Protein AF-A0A9E0J9D6-F1 (afdb_monomer_lite)

pLDDT: mean 93.15, std 12.76, range [36.22, 98.69]

Radius of gyration: 14.54 Å; chains: 1; bounding box: 39×29×34 Å

Sequence (112 aa):
RTDPALGPIFNRIIGEEWDAHLAKLCDFWSSVMLMTGRFRGSPMVAHTKIPEIQATHFARWLHLFRQSAERMCPPEAAALFVAKSEMIAQSLQYGIAATRGELPPHTERAVS

Foldseek 3Di:
DPPPLCCVQCCVVCPPVVVVVVVLVVQVVCCVPVVPPSHDDDPLVVLLVRPSDDLVNLVVVLVVLLVVLVVPHDPVRSVVSSVSSVVVSQVSQCSSCVSVVHDRDDDPPPDD

Structure (mmCIF, N/CA/C/O backbone):
data_AF-A0A9E0J9D6-F1
#
_entry.id   AF-A0A9E0J9D6-F1
#
loop_
_atom_site.group_PDB
_atom_site.id
_atom_site.type_symbol
_atom_site.label_atom_id
_atom_site.label_alt_id
_atom_site.label_comp_id
_atom_site.label_asym_id
_atom_site.label_entity_id
_atom_site.label_seq_id
_atom_site.pdbx_PDB_ins_code
_atom_site.Cartn_x
_atom_site.Cartn_y
_atom_site.Cartn_z
_atom_site.occupancy
_atom_site.B_iso_or_equiv
_atom_site.auth_seq_id
_atom_site.auth_comp_id
_atom_site.auth_asym_id
_atom_site.auth_atom_id
_atom_site.pdbx_PDB_model_num
ATOM 1 N N . ARG A 1 1 ? -2.582 -13.080 0.876 1.00 91.69 1 ARG A N 1
ATOM 2 C CA . ARG A 1 1 ? -3.810 -13.785 1.320 1.00 91.69 1 ARG A CA 1
ATOM 3 C C . ARG A 1 1 ? -3.549 -14.662 2.543 1.00 91.69 1 ARG A C 1
ATOM 5 O O . ARG A 1 1 ? -4.317 -14.596 3.487 1.00 91.69 1 ARG A O 1
ATOM 12 N N . THR A 1 2 ? -2.474 -15.454 2.537 1.00 95.88 2 THR A N 1
ATOM 13 C CA . THR A 1 2 ? -2.167 -16.450 3.582 1.00 95.88 2 THR A CA 1
ATOM 14 C C . THR A 1 2 ? -1.136 -16.001 4.619 1.00 95.88 2 THR A C 1
ATOM 16 O O . THR A 1 2 ? -0.881 -16.735 5.566 1.00 95.88 2 THR A O 1
ATOM 19 N N . ASP A 1 3 ? -0.526 -14.824 4.450 1.00 97.88 3 ASP A N 1
ATOM 20 C CA . ASP A 1 3 ? 0.420 -14.297 5.436 1.00 97.88 3 ASP A CA 1
ATOM 21 C C . ASP A 1 3 ? -0.270 -14.131 6.803 1.00 97.88 3 ASP A C 1
ATOM 23 O O . ASP A 1 3 ? -1.362 -13.565 6.841 1.00 97.88 3 ASP A O 1
ATOM 27 N N . PRO A 1 4 ? 0.320 -14.596 7.915 1.00 97.31 4 PRO A N 1
ATOM 28 C CA . PRO A 1 4 ? -0.362 -14.610 9.208 1.00 97.31 4 PRO A CA 1
ATOM 29 C C . PRO A 1 4 ? -0.632 -13.210 9.775 1.00 97.31 4 PRO A C 1
ATOM 31 O O . PRO A 1 4 ? -1.604 -13.041 10.505 1.00 97.31 4 PRO A O 1
ATOM 34 N N . ALA A 1 5 ? 0.183 -12.206 9.431 1.00 96.31 5 ALA A N 1
ATOM 35 C CA . ALA A 1 5 ? -0.004 -10.837 9.909 1.00 96.31 5 ALA A CA 1
ATOM 36 C C . ALA A 1 5 ? -0.949 -10.037 8.999 1.00 96.31 5 ALA A C 1
ATOM 38 O O . ALA A 1 5 ? -1.793 -9.285 9.475 1.00 96.31 5 ALA A O 1
ATOM 39 N N . LEU A 1 6 ? -0.827 -10.192 7.677 1.00 97.94 6 LEU A N 1
ATOM 40 C CA . LEU A 1 6 ? -1.609 -9.405 6.714 1.00 97.94 6 LEU A CA 1
ATOM 41 C C . LEU A 1 6 ? -2.912 -10.085 6.291 1.00 97.94 6 LEU A C 1
ATOM 43 O O . LEU A 1 6 ? -3.909 -9.417 6.028 1.00 97.94 6 LEU A O 1
ATOM 47 N N . GLY A 1 7 ? -2.905 -11.412 6.193 1.00 97.19 7 GLY A N 1
ATOM 48 C CA . GLY A 1 7 ? -4.019 -12.227 5.718 1.00 97.19 7 GLY A CA 1
ATOM 49 C C . GLY A 1 7 ? -5.337 -11.905 6.416 1.00 97.19 7 GLY A C 1
ATOM 50 O O . GLY A 1 7 ? -6.289 -11.581 5.709 1.00 97.19 7 GLY A O 1
ATOM 51 N N . PRO A 1 8 ? -5.406 -11.907 7.761 1.00 97.31 8 PRO A N 1
ATOM 52 C CA . PRO A 1 8 ? -6.636 -11.586 8.484 1.00 97.31 8 PRO A CA 1
ATOM 53 C C . PRO A 1 8 ? -7.226 -10.215 8.118 1.00 97.31 8 PRO A C 1
ATOM 55 O O . PRO A 1 8 ? -8.425 -10.119 7.864 1.00 97.31 8 PRO A O 1
ATOM 58 N N . ILE A 1 9 ? -6.389 -9.177 8.001 1.00 97.31 9 ILE A N 1
ATOM 59 C CA . ILE A 1 9 ? -6.825 -7.815 7.649 1.00 97.31 9 ILE A CA 1
ATOM 60 C C . ILE A 1 9 ? -7.386 -7.789 6.225 1.00 97.31 9 ILE A C 1
ATOM 62 O O . ILE A 1 9 ? -8.508 -7.338 5.997 1.00 97.31 9 ILE A O 1
ATOM 66 N N . PHE A 1 10 ? -6.618 -8.293 5.257 1.00 96.75 10 PHE A N 1
ATOM 67 C CA . PHE A 1 10 ? -7.033 -8.287 3.856 1.00 96.75 10 PHE A CA 1
ATOM 68 C C . PHE A 1 10 ? -8.287 -9.139 3.635 1.00 96.75 10 PHE A C 1
ATOM 70 O O . PHE A 1 10 ? -9.221 -8.676 2.991 1.00 96.75 10 PHE A O 1
ATOM 77 N N . ASN A 1 11 ? -8.342 -10.351 4.194 1.00 96.81 11 ASN A N 1
ATO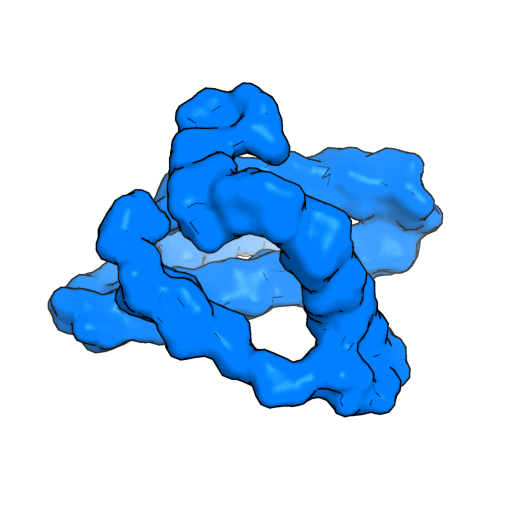M 78 C CA . ASN A 1 11 ? -9.479 -11.257 4.024 1.00 96.81 11 ASN A CA 1
ATOM 79 C C . ASN A 1 11 ? -10.759 -10.680 4.645 1.00 96.81 11 ASN A C 1
ATOM 81 O O . ASN A 1 11 ? -11.825 -10.829 4.061 1.00 96.81 11 ASN A O 1
ATOM 85 N N . ARG A 1 12 ? -10.664 -9.972 5.778 1.00 95.94 12 ARG A N 1
ATOM 86 C CA . ARG A 1 12 ? -11.816 -9.300 6.395 1.00 95.94 12 ARG A CA 1
ATOM 87 C C . ARG A 1 12 ? -12.322 -8.114 5.570 1.00 95.94 12 ARG A C 1
ATOM 89 O O . ARG A 1 12 ? -13.526 -7.911 5.488 1.00 95.94 12 ARG A O 1
ATOM 96 N N . ILE A 1 13 ? -11.419 -7.314 4.997 1.00 95.94 13 ILE A N 1
ATOM 97 C CA . ILE A 1 13 ? -11.783 -6.095 4.253 1.00 95.94 13 ILE A CA 1
ATOM 98 C C . ILE A 1 13 ? -12.229 -6.398 2.817 1.00 95.94 13 ILE A C 1
ATOM 100 O O . ILE A 1 13 ? -13.119 -5.725 2.304 1.00 95.94 13 ILE A O 1
ATOM 104 N N . ILE A 1 14 ? -11.602 -7.376 2.160 1.00 95.75 14 ILE A N 1
ATOM 105 C CA . ILE A 1 14 ? -11.870 -7.728 0.758 1.00 95.75 14 ILE A CA 1
ATOM 106 C C . ILE A 1 14 ? -12.938 -8.818 0.651 1.00 95.75 14 ILE A C 1
ATOM 108 O O . ILE A 1 14 ? -13.735 -8.793 -0.282 1.00 95.75 14 ILE A O 1
ATOM 112 N N . GLY A 1 15 ? -12.969 -9.771 1.587 1.00 95.19 15 GLY A N 1
ATOM 113 C CA . GLY A 1 15 ? -13.872 -10.916 1.513 1.00 95.19 15 GLY A CA 1
ATOM 114 C C . GLY A 1 15 ? -13.642 -11.735 0.242 1.00 95.19 15 GLY A C 1
ATOM 115 O O . GLY A 1 15 ? -12.515 -12.138 -0.053 1.00 95.19 15 GLY A O 1
ATOM 116 N N . GLU A 1 16 ? -14.717 -11.964 -0.508 1.00 95.06 16 GLU A N 1
ATOM 117 C CA . GLU A 1 16 ? -14.717 -12.736 -1.758 1.00 95.06 16 GLU A CA 1
ATOM 118 C C . GLU A 1 16 ? -14.257 -11.910 -2.977 1.00 95.06 16 GLU A C 1
ATOM 120 O O . GLU A 1 16 ? -13.852 -12.476 -3.990 1.00 95.06 16 GLU A O 1
ATOM 125 N N . GLU A 1 17 ? -14.194 -10.579 -2.863 1.00 96.56 17 GLU A N 1
ATOM 126 C CA . GLU A 1 17 ? -13.939 -9.632 -3.965 1.00 96.56 17 GLU A CA 1
ATOM 127 C C . GLU A 1 17 ? -12.450 -9.487 -4.331 1.00 96.56 17 GLU A C 1
ATOM 129 O O . GLU A 1 17 ? -11.942 -8.411 -4.672 1.00 9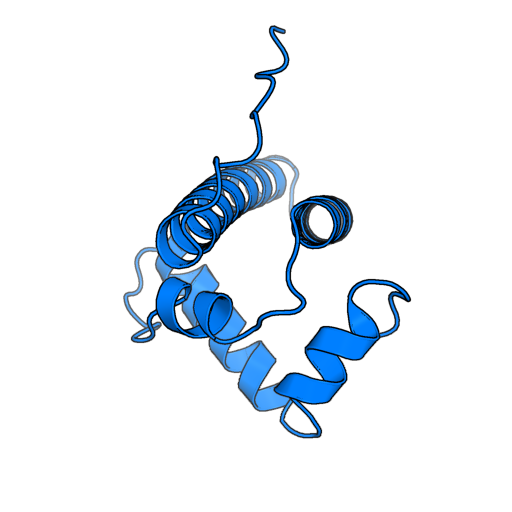6.56 17 GLU A O 1
ATOM 134 N N . TRP A 1 18 ? -11.701 -10.582 -4.238 1.00 95.88 18 TRP A N 1
ATOM 135 C CA . TRP A 1 18 ? -10.259 -10.584 -4.458 1.00 95.88 18 TRP A CA 1
ATOM 136 C C . TRP A 1 18 ? -9.866 -10.213 -5.884 1.00 95.88 18 TRP A C 1
ATOM 138 O O . TRP A 1 18 ? -8.875 -9.503 -6.070 1.00 95.88 18 TRP A O 1
ATOM 148 N N . ASP A 1 19 ? -10.625 -10.662 -6.877 1.00 97.06 19 ASP A N 1
ATOM 149 C CA . ASP A 1 19 ? -10.315 -10.395 -8.281 1.00 97.06 19 ASP A CA 1
ATOM 150 C C . ASP A 1 19 ? -10.560 -8.922 -8.624 1.00 97.06 19 ASP A C 1
ATOM 152 O O . ASP A 1 19 ? -9.703 -8.273 -9.230 1.00 97.06 19 ASP A O 1
ATOM 156 N N . ALA A 1 20 ? -11.657 -8.345 -8.125 1.00 96.69 20 ALA A N 1
ATOM 157 C CA . ALA A 1 20 ? -11.930 -6.914 -8.238 1.00 96.69 20 ALA A CA 1
ATOM 158 C C . ALA A 1 20 ? -10.854 -6.071 -7.529 1.00 96.69 20 ALA A C 1
ATOM 160 O O . ALA A 1 20 ? -10.399 -5.049 -8.054 1.00 96.69 20 ALA A O 1
ATOM 161 N N . HIS A 1 21 ? -10.392 -6.510 -6.353 1.00 96.75 21 HIS A N 1
ATOM 162 C CA . HIS A 1 21 ? -9.307 -5.839 -5.643 1.00 96.75 21 HIS A CA 1
ATOM 163 C C . HIS A 1 21 ? -7.986 -5.873 -6.426 1.00 96.75 21 HIS A C 1
ATOM 165 O O . HIS A 1 21 ? -7.304 -4.850 -6.525 1.00 96.75 21 HIS A O 1
ATOM 171 N N . LEU A 1 22 ? -7.629 -7.019 -7.012 1.00 96.25 22 LEU A N 1
ATOM 172 C CA . LEU A 1 22 ? -6.421 -7.146 -7.830 1.00 96.25 22 LEU A CA 1
ATOM 173 C C . LEU A 1 22 ? -6.498 -6.287 -9.097 1.00 96.25 22 LEU A C 1
ATOM 175 O O . LEU A 1 22 ? -5.537 -5.579 -9.391 1.00 96.25 22 LEU A O 1
ATOM 179 N N . ALA A 1 23 ? -7.641 -6.258 -9.788 1.00 97.62 23 ALA A N 1
ATOM 180 C CA . ALA A 1 23 ? -7.845 -5.382 -10.943 1.00 97.62 23 ALA A CA 1
ATOM 181 C C . ALA A 1 23 ? -7.642 -3.900 -10.575 1.00 97.62 23 ALA A C 1
ATOM 183 O O . ALA A 1 23 ? -6.920 -3.170 -11.256 1.00 97.62 23 ALA A O 1
ATOM 184 N N . LYS A 1 24 ? -8.180 -3.472 -9.426 1.00 97.44 24 LYS A N 1
ATOM 185 C CA . LYS A 1 24 ? -7.972 -2.117 -8.898 1.00 97.44 24 LYS A CA 1
ATOM 186 C C . LYS A 1 24 ? -6.501 -1.818 -8.588 1.00 97.44 24 LYS A C 1
ATOM 188 O O . LYS A 1 24 ? -6.054 -0.690 -8.800 1.00 97.44 24 LYS A O 1
ATOM 193 N N . LEU A 1 25 ? -5.743 -2.796 -8.082 1.00 97.25 25 LEU A N 1
ATOM 194 C CA . LEU A 1 25 ? -4.300 -2.650 -7.863 1.00 97.25 25 LEU A CA 1
ATOM 195 C C . LEU A 1 25 ? -3.521 -2.556 -9.181 1.00 97.25 25 LEU A C 1
ATOM 197 O O . LEU A 1 25 ? -2.561 -1.789 -9.248 1.00 97.25 25 LEU A O 1
ATOM 201 N N . CYS A 1 26 ? -3.937 -3.267 -10.232 1.00 97.56 26 CYS A N 1
ATOM 202 C CA . CYS A 1 26 ? -3.356 -3.111 -11.566 1.00 97.56 26 CYS A CA 1
ATOM 203 C C . CYS A 1 26 ? -3.552 -1.683 -12.094 1.00 97.56 26 CYS A C 1
ATOM 205 O O . CYS A 1 26 ? -2.585 -1.064 -12.540 1.00 97.56 26 CYS A O 1
ATOM 207 N N . ASP A 1 27 ? -4.759 -1.124 -11.977 1.00 98.38 27 ASP A N 1
ATOM 208 C CA . ASP A 1 27 ? -5.016 0.270 -12.356 1.00 98.38 27 ASP A CA 1
ATOM 209 C C . ASP A 1 27 ? -4.194 1.251 -11.517 1.00 98.38 27 ASP A C 1
ATOM 211 O O . ASP A 1 27 ? -3.641 2.215 -12.051 1.00 98.38 27 ASP A O 1
ATOM 215 N N . PHE A 1 28 ? -4.079 1.001 -10.208 1.00 98.44 28 PHE A N 1
ATOM 216 C CA . PHE A 1 28 ? -3.270 1.816 -9.302 1.00 98.44 28 PHE A CA 1
ATOM 217 C C . PHE A 1 28 ? -1.809 1.867 -9.743 1.00 98.44 28 PHE A C 1
ATOM 219 O O . PHE A 1 28 ? -1.268 2.951 -9.964 1.00 98.44 28 PHE A O 1
ATOM 226 N N . TRP A 1 29 ? -1.177 0.709 -9.929 1.00 98.00 29 TRP A N 1
ATOM 227 C CA . TRP A 1 29 ? 0.225 0.647 -10.329 1.00 98.00 29 TRP A CA 1
ATOM 228 C C . TRP A 1 29 ? 0.456 1.145 -11.753 1.00 98.00 29 TRP A C 1
ATOM 230 O O . TRP A 1 29 ? 1.477 1.779 -12.010 1.00 98.00 29 TRP A O 1
ATOM 240 N N . SER A 1 30 ? -0.508 0.952 -12.656 1.00 97.94 30 SER A N 1
ATOM 241 C CA . SER A 1 30 ? -0.478 1.562 -13.986 1.00 97.94 30 SER A CA 1
ATOM 242 C C . SER A 1 30 ? -0.454 3.093 -13.899 1.00 97.94 30 SER A C 1
ATOM 244 O O . SER A 1 30 ? 0.378 3.728 -14.544 1.00 97.94 30 SER A O 1
ATOM 246 N N . SER A 1 31 ? -1.294 3.701 -13.057 1.00 98.31 31 SER A N 1
ATOM 247 C CA . SER A 1 31 ? -1.255 5.149 -12.828 1.00 98.31 31 SER A CA 1
ATOM 248 C C . SER A 1 31 ? 0.058 5.610 -12.192 1.00 98.31 31 SER A C 1
ATOM 250 O O . SER A 1 31 ? 0.599 6.631 -12.602 1.00 98.31 31 SER A O 1
ATOM 252 N N . VAL A 1 32 ? 0.576 4.878 -11.202 1.00 97.50 32 VAL A N 1
ATOM 253 C CA . VAL A 1 32 ? 1.789 5.269 -10.460 1.00 97.50 32 VAL A CA 1
ATOM 254 C C . VAL A 1 32 ? 3.047 5.171 -11.319 1.00 97.50 32 VAL A C 1
ATOM 256 O O . VAL A 1 32 ? 3.876 6.077 -11.289 1.00 97.50 32 VAL A O 1
ATOM 259 N N . MET A 1 33 ? 3.203 4.078 -12.065 1.00 97.44 33 MET A N 1
ATOM 260 C CA . MET A 1 33 ? 4.441 3.795 -12.797 1.00 97.44 33 MET A CA 1
ATOM 261 C C . MET A 1 33 ? 4.432 4.345 -14.215 1.00 97.44 33 MET A C 1
ATOM 263 O O . MET A 1 33 ? 5.480 4.716 -14.731 1.00 97.44 33 MET A O 1
ATOM 267 N N . LEU A 1 34 ? 3.259 4.374 -14.848 1.00 97.06 34 LEU A N 1
ATOM 268 C CA . LEU A 1 34 ? 3.114 4.671 -16.272 1.00 97.06 34 LEU A CA 1
ATOM 269 C C . LEU A 1 34 ? 2.244 5.909 -16.528 1.00 97.06 34 LEU A C 1
ATOM 271 O O . LEU A 1 34 ? 1.944 6.210 -17.678 1.00 97.06 34 LEU A O 1
ATOM 275 N N . MET A 1 35 ? 1.819 6.618 -15.473 1.00 96.88 35 MET A N 1
ATOM 276 C CA . MET A 1 35 ? 1.047 7.865 -15.562 1.00 96.88 35 MET A CA 1
ATOM 277 C C . MET A 1 35 ? -0.254 7.740 -16.374 1.00 96.88 35 MET A C 1
ATOM 279 O O . MET A 1 35 ? -0.730 8.707 -16.960 1.00 96.88 35 MET A O 1
ATOM 283 N N . THR A 1 36 ? -0.865 6.552 -16.402 1.00 98.00 36 THR A N 1
ATOM 284 C CA . THR A 1 36 ? -2.031 6.282 -17.262 1.00 98.00 36 THR A CA 1
ATOM 285 C C . THR A 1 36 ? -3.327 6.935 -16.792 1.00 98.00 36 THR A C 1
ATOM 287 O O . THR A 1 36 ? -4.279 7.023 -17.564 1.00 98.00 36 THR A O 1
ATOM 290 N N . GLY A 1 37 ? -3.409 7.346 -15.523 1.00 96.19 37 GLY A N 1
ATOM 291 C CA . GLY A 1 37 ? -4.607 7.966 -14.951 1.00 96.19 37 GLY A CA 1
ATOM 292 C C . GLY A 1 37 ? -5.811 7.024 -14.796 1.00 96.19 37 GLY A C 1
ATOM 293 O O . GLY A 1 37 ? -6.924 7.497 -14.572 1.00 96.19 37 GLY A O 1
ATOM 294 N N . ARG A 1 38 ? -5.622 5.701 -14.906 1.00 97.00 38 ARG A N 1
ATOM 295 C CA . ARG A 1 38 ? -6.707 4.706 -14.792 1.00 97.00 38 ARG A CA 1
ATOM 296 C C . ARG A 1 38 ? -7.295 4.631 -13.388 1.00 97.00 38 ARG A C 1
ATOM 298 O O . ARG A 1 38 ? -8.509 4.553 -13.218 1.00 97.00 38 ARG A O 1
ATOM 305 N N . PHE A 1 39 ? -6.445 4.702 -12.371 1.00 97.62 39 PHE A N 1
ATOM 306 C CA . PHE A 1 39 ? -6.888 4.697 -10.984 1.00 97.62 39 PHE A CA 1
ATOM 307 C C . PHE A 1 39 ? -7.497 6.037 -10.559 1.00 97.62 39 PHE A C 1
ATOM 309 O O . PHE A 1 39 ? -6.836 7.072 -10.620 1.00 97.62 39 PHE A O 1
ATOM 316 N N . ARG A 1 40 ? -8.740 5.999 -10.061 1.00 93.75 40 ARG A N 1
ATOM 317 C CA . ARG A 1 40 ? -9.511 7.176 -9.607 1.00 93.75 40 ARG A CA 1
ATOM 318 C C . ARG A 1 40 ? -9.837 7.178 -8.104 1.00 93.75 40 ARG A C 1
ATOM 320 O O . ARG A 1 40 ? -10.686 7.941 -7.657 1.00 93.75 40 ARG A O 1
ATOM 327 N N . GLY A 1 41 ? -9.222 6.291 -7.322 1.00 93.88 41 GLY A N 1
ATOM 328 C CA . GLY A 1 41 ? -9.494 6.162 -5.886 1.00 93.88 41 GLY A CA 1
ATOM 329 C C . GLY A 1 41 ? -8.615 7.055 -5.004 1.00 93.88 41 GLY A C 1
ATOM 330 O O . GLY A 1 41 ? -7.650 7.653 -5.464 1.00 93.88 41 GLY A O 1
ATOM 331 N N . SER A 1 42 ? -8.910 7.075 -3.700 1.00 96.19 42 SER A N 1
ATOM 332 C CA . SER A 1 42 ? -8.022 7.643 -2.675 1.00 96.19 42 SER A CA 1
ATOM 33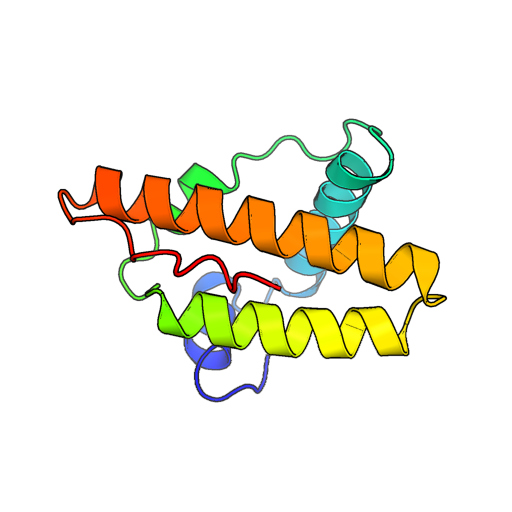3 C C . SER A 1 42 ? -7.473 6.522 -1.785 1.00 96.19 42 SER A C 1
ATOM 335 O O . SER A 1 42 ? -8.219 5.988 -0.957 1.00 96.19 42 SER A O 1
ATOM 337 N N . PRO A 1 43 ? -6.190 6.133 -1.940 1.00 96.00 43 PRO A N 1
ATOM 338 C CA . PRO A 1 43 ? -5.578 5.113 -1.098 1.00 96.00 43 PRO A CA 1
ATOM 339 C C . PRO A 1 43 ? -5.593 5.538 0.367 1.00 96.00 43 PRO A C 1
ATOM 341 O O . PRO A 1 4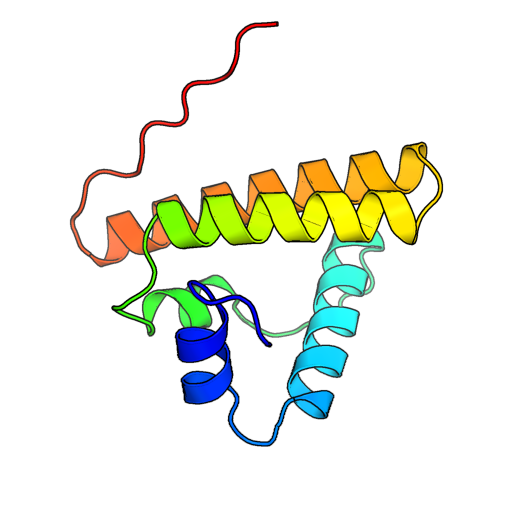3 ? -5.979 4.743 1.216 1.00 96.00 43 PRO A O 1
ATOM 344 N N . MET A 1 44 ? -5.272 6.801 0.664 1.00 97.25 44 MET A N 1
ATOM 345 C CA . MET A 1 44 ? -5.250 7.314 2.035 1.00 97.25 44 MET A CA 1
ATOM 346 C C . MET A 1 44 ? -6.583 7.082 2.758 1.00 97.25 44 MET A C 1
ATOM 348 O O . MET A 1 44 ? -6.604 6.462 3.815 1.00 97.25 44 MET A O 1
ATOM 352 N N . VAL A 1 45 ? -7.704 7.486 2.147 1.00 96.62 45 VAL A N 1
ATOM 353 C CA . VAL A 1 45 ? -9.046 7.328 2.740 1.00 96.62 45 VAL A CA 1
ATOM 354 C C . VAL A 1 45 ? -9.400 5.860 2.982 1.00 96.62 45 VAL A C 1
ATOM 356 O O . VAL A 1 45 ? -10.104 5.547 3.938 1.00 96.62 45 VAL A O 1
ATOM 359 N N . ALA A 1 46 ? -8.943 4.947 2.122 1.00 96.31 46 ALA A N 1
ATOM 360 C CA . ALA A 1 46 ? -9.182 3.522 2.324 1.00 96.31 46 ALA A CA 1
ATOM 361 C C . ALA A 1 46 ? -8.421 2.986 3.546 1.00 96.31 46 ALA A C 1
ATOM 363 O O . ALA A 1 46 ? -8.985 2.219 4.320 1.00 96.31 46 ALA A O 1
ATOM 364 N N . HIS A 1 47 ? -7.170 3.409 3.741 1.00 97.00 47 HIS A N 1
ATOM 365 C CA . HIS A 1 47 ? -6.320 2.877 4.806 1.00 97.00 47 HIS A CA 1
ATOM 366 C C . HIS A 1 47 ? -6.604 3.515 6.175 1.00 97.00 47 HIS A C 1
ATOM 368 O O . HIS A 1 47 ? -6.546 2.815 7.182 1.00 97.00 47 HIS A O 1
ATOM 374 N N . THR A 1 48 ? -6.985 4.797 6.242 1.00 96.19 48 THR A N 1
ATOM 375 C CA . THR A 1 48 ? -7.350 5.451 7.518 1.00 96.19 48 THR A CA 1
ATOM 376 C C . THR A 1 48 ? -8.605 4.857 8.159 1.00 96.19 48 THR A C 1
ATOM 378 O O . THR A 1 48 ? -8.748 4.897 9.377 1.00 96.19 48 THR A O 1
ATOM 381 N N . LYS A 1 49 ? -9.488 4.243 7.363 1.00 95.75 49 LYS A N 1
ATOM 382 C CA . LYS A 1 49 ? -10.692 3.540 7.837 1.00 95.75 49 LYS A CA 1
ATOM 383 C C . LYS A 1 49 ? -10.410 2.175 8.475 1.00 95.75 49 LYS A C 1
ATOM 385 O O . LYS A 1 49 ? -11.346 1.532 8.943 1.00 95.75 49 LYS A O 1
ATOM 390 N N . ILE A 1 50 ? -9.158 1.710 8.486 1.00 96.38 50 ILE A N 1
ATOM 391 C CA . ILE A 1 50 ? -8.785 0.397 9.021 1.00 96.38 50 ILE A CA 1
ATOM 392 C C . ILE A 1 50 ? -8.004 0.603 10.332 1.00 96.38 50 ILE A C 1
ATOM 394 O O . ILE A 1 50 ? -6.813 0.921 10.293 1.00 96.38 50 ILE A O 1
ATOM 398 N N . PRO A 1 51 ? -8.638 0.428 11.507 1.00 93.25 51 PRO A N 1
ATOM 399 C CA . PRO A 1 51 ? -8.005 0.734 12.796 1.00 93.25 51 PRO A CA 1
ATOM 400 C C . PRO A 1 51 ? -6.855 -0.226 13.146 1.00 93.25 51 PRO A C 1
ATOM 402 O O . PRO A 1 51 ? -5.901 0.152 13.814 1.00 93.25 51 PRO A O 1
ATOM 405 N N . GLU A 1 52 ? -6.901 -1.456 12.637 1.00 93.62 52 GLU A N 1
ATOM 406 C CA . GLU A 1 52 ? -5.927 -2.519 12.926 1.00 93.62 52 GLU A CA 1
ATOM 407 C C . GLU A 1 52 ? -4.573 -2.318 12.230 1.00 93.62 52 GLU A C 1
ATOM 409 O O . GLU A 1 52 ? -3.594 -2.962 12.599 1.00 93.62 52 GLU A O 1
ATOM 414 N N . ILE A 1 53 ? -4.487 -1.448 11.214 1.00 94.81 53 ILE A N 1
ATOM 415 C CA . ILE A 1 53 ? -3.227 -1.215 10.497 1.00 94.81 53 ILE A CA 1
ATOM 416 C C . ILE A 1 53 ? -2.232 -0.502 11.415 1.00 94.81 53 ILE A C 1
ATOM 418 O O . ILE A 1 53 ? -2.570 0.477 12.079 1.00 94.81 53 ILE A O 1
ATOM 422 N N . GLN A 1 54 ? -0.994 -0.997 11.397 1.00 93.94 54 GLN A N 1
ATOM 423 C CA . GLN A 1 54 ? 0.134 -0.572 12.227 1.00 93.94 54 GLN A CA 1
ATOM 424 C C . GLN A 1 54 ? 1.403 -0.550 11.368 1.00 93.94 54 GLN A C 1
ATOM 426 O O . GLN A 1 54 ? 1.439 -1.176 10.304 1.00 93.94 54 GLN A O 1
ATOM 431 N N . ALA A 1 55 ? 2.460 0.112 11.839 1.00 94.12 55 ALA A N 1
ATOM 432 C CA . ALA A 1 55 ? 3.739 0.196 11.124 1.00 94.12 55 ALA A CA 1
ATOM 433 C C . ALA A 1 55 ? 4.340 -1.188 10.796 1.00 94.12 55 ALA A C 1
ATOM 435 O O . ALA A 1 55 ? 4.864 -1.408 9.704 1.00 94.12 55 ALA A O 1
ATOM 436 N N . THR A 1 56 ? 4.184 -2.166 11.693 1.00 96.25 56 THR A N 1
ATOM 437 C CA . THR A 1 56 ? 4.639 -3.553 11.485 1.00 96.25 56 THR A CA 1
ATOM 438 C C . THR A 1 56 ? 3.957 -4.232 10.294 1.00 96.25 56 THR A C 1
ATOM 440 O O . THR A 1 56 ? 4.598 -4.995 9.570 1.00 96.25 56 THR A O 1
ATOM 443 N N . HIS A 1 57 ? 2.687 -3.912 10.027 1.00 97.75 57 HIS A N 1
ATOM 444 C CA . HIS A 1 57 ? 1.973 -4.408 8.851 1.00 97.75 57 HIS A CA 1
ATOM 445 C C . HIS A 1 57 ? 2.563 -3.831 7.558 1.00 97.75 57 HIS A C 1
ATOM 447 O O . HIS A 1 57 ? 2.767 -4.569 6.596 1.00 97.75 57 HIS A O 1
ATOM 453 N N . PHE A 1 58 ? 2.914 -2.541 7.536 1.00 98.00 58 PHE A N 1
ATOM 454 C CA . PHE A 1 58 ? 3.597 -1.944 6.385 1.00 98.00 58 PHE A CA 1
ATOM 455 C C . PHE A 1 58 ? 4.977 -2.561 6.158 1.00 98.00 58 PHE A C 1
ATOM 457 O O . PHE A 1 58 ? 5.295 -2.910 5.025 1.00 98.00 58 PHE A O 1
ATOM 464 N N . ALA A 1 59 ? 5.764 -2.769 7.218 1.00 97.50 59 ALA A N 1
ATOM 465 C CA . ALA A 1 59 ? 7.066 -3.424 7.111 1.00 97.50 59 ALA A C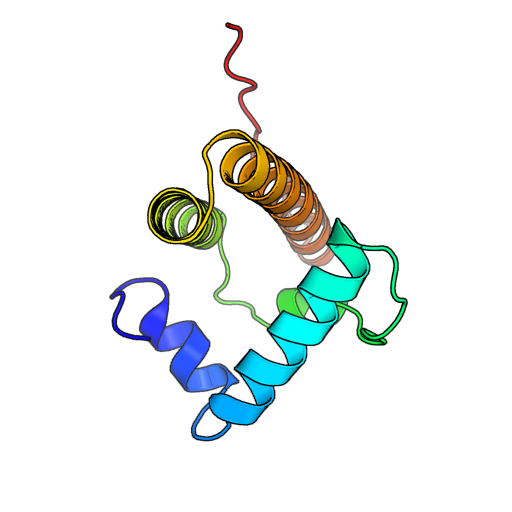A 1
ATOM 466 C C . ALA A 1 59 ? 6.944 -4.838 6.515 1.00 97.50 59 ALA A C 1
ATOM 468 O O . ALA A 1 59 ? 7.677 -5.198 5.590 1.00 97.50 59 ALA A O 1
ATOM 469 N N . ARG A 1 60 ? 5.961 -5.626 6.979 1.00 98.19 60 ARG A N 1
ATOM 470 C CA . ARG A 1 60 ? 5.697 -6.962 6.430 1.00 98.19 60 ARG A CA 1
ATOM 471 C C . ARG A 1 60 ? 5.243 -6.907 4.973 1.00 98.19 60 ARG A C 1
ATOM 473 O O . ARG A 1 60 ? 5.701 -7.713 4.164 1.00 98.19 60 ARG A O 1
ATOM 480 N N . TRP A 1 61 ? 4.368 -5.963 4.633 1.00 98.50 61 TRP A N 1
ATOM 481 C CA . TRP A 1 61 ? 3.886 -5.784 3.266 1.00 98.50 61 TRP A CA 1
ATOM 482 C C . TRP A 1 61 ? 5.021 -5.394 2.314 1.00 98.50 61 TRP A C 1
ATOM 484 O O . TRP A 1 61 ? 5.154 -6.019 1.267 1.00 98.50 61 TRP A O 1
ATOM 494 N N . LEU A 1 62 ? 5.886 -4.450 2.700 1.00 98.69 62 LEU A N 1
ATOM 495 C CA . LEU A 1 62 ? 7.045 -4.025 1.906 1.00 98.69 62 LEU A CA 1
ATOM 496 C C . LEU A 1 62 ? 8.032 -5.170 1.668 1.00 98.69 62 LEU A C 1
ATOM 498 O O . LEU A 1 62 ? 8.506 -5.349 0.547 1.00 98.69 62 LEU A O 1
ATOM 502 N N . HIS A 1 63 ? 8.296 -5.988 2.692 1.00 98.56 63 HIS A N 1
ATOM 503 C CA . HIS A 1 63 ? 9.142 -7.171 2.552 1.00 98.56 63 HIS A CA 1
ATOM 504 C C . HIS A 1 63 ? 8.598 -8.144 1.492 1.00 98.56 63 HIS A C 1
ATOM 506 O O . HIS A 1 63 ? 9.323 -8.547 0.583 1.00 98.56 63 HIS A O 1
ATOM 512 N N . LEU A 1 64 ? 7.308 -8.485 1.568 1.00 98.56 64 LEU A N 1
ATOM 513 C CA . LEU A 1 64 ? 6.663 -9.388 0.607 1.00 98.56 64 LEU A CA 1
ATOM 514 C C . LEU A 1 64 ? 6.551 -8.770 -0.794 1.00 98.56 64 LEU A C 1
ATOM 516 O O . LEU A 1 64 ? 6.694 -9.470 -1.801 1.00 98.56 64 LEU A O 1
ATOM 520 N N . PHE A 1 65 ? 6.300 -7.463 -0.870 1.00 98.50 65 PHE A N 1
ATOM 521 C CA . PHE A 1 65 ? 6.214 -6.730 -2.127 1.00 98.50 65 PHE A CA 1
ATOM 522 C C . PHE A 1 65 ? 7.557 -6.744 -2.859 1.00 98.50 65 PHE A C 1
ATOM 524 O O . PHE A 1 65 ? 7.596 -7.094 -4.036 1.00 98.50 65 PHE A O 1
ATOM 531 N N . ARG A 1 66 ? 8.663 -6.470 -2.153 1.00 98.69 66 ARG A N 1
ATOM 532 C CA . ARG A 1 66 ? 10.027 -6.552 -2.694 1.00 98.69 66 ARG A CA 1
ATOM 533 C C . ARG A 1 66 ? 10.335 -7.935 -3.260 1.00 98.69 66 ARG A C 1
ATOM 535 O O . ARG A 1 66 ? 10.693 -8.037 -4.428 1.00 98.69 66 ARG A O 1
ATOM 542 N N . GLN A 1 67 ? 10.090 -8.993 -2.484 1.00 98.56 67 GLN A N 1
ATOM 543 C CA . GLN A 1 67 ? 10.282 -10.374 -2.946 1.00 98.56 67 GLN A CA 1
ATOM 544 C C . GLN A 1 67 ? 9.465 -10.698 -4.203 1.00 98.56 67 GLN A C 1
ATOM 546 O O . GLN A 1 67 ? 9.900 -11.468 -5.059 1.00 98.56 67 GLN A O 1
ATOM 551 N N . SER A 1 68 ? 8.259 -10.140 -4.306 1.00 98.12 68 SER A N 1
ATOM 552 C CA . SER A 1 68 ? 7.394 -10.336 -5.469 1.00 98.12 68 SER A CA 1
ATOM 553 C C . SER A 1 68 ? 7.915 -9.566 -6.684 1.00 98.12 68 SER A C 1
ATOM 555 O O . SER A 1 68 ? 7.993 -10.137 -7.768 1.00 98.12 68 SER A O 1
ATOM 557 N N . ALA A 1 69 ? 8.323 -8.307 -6.508 1.00 98.19 69 ALA A N 1
ATOM 558 C CA . ALA A 1 69 ? 8.874 -7.470 -7.571 1.00 98.19 69 ALA A CA 1
ATOM 559 C C . ALA A 1 69 ? 10.171 -8.058 -8.145 1.00 98.19 69 ALA A C 1
ATOM 561 O O . ALA A 1 69 ? 10.290 -8.203 -9.357 1.00 98.19 69 ALA A O 1
ATOM 562 N N . GLU A 1 70 ? 11.101 -8.478 -7.285 1.00 98.38 70 GLU A N 1
ATOM 563 C CA . GLU A 1 70 ? 12.373 -9.097 -7.687 1.00 98.38 70 GLU A CA 1
ATOM 564 C C . GLU A 1 70 ? 12.174 -10.430 -8.424 1.00 98.38 70 GLU A C 1
ATOM 566 O O . GLU A 1 70 ? 12.974 -10.791 -9.281 1.00 98.38 70 GLU A O 1
ATOM 571 N N . ARG A 1 71 ? 11.091 -11.162 -8.127 1.00 98.50 71 ARG A N 1
ATOM 572 C CA . ARG A 1 71 ? 10.757 -12.412 -8.824 1.00 98.50 71 ARG A CA 1
ATOM 573 C C . ARG A 1 71 ? 10.092 -12.178 -10.181 1.00 98.50 71 ARG A C 1
ATOM 575 O O . ARG A 1 71 ? 10.255 -12.993 -11.083 1.00 98.50 71 ARG A O 1
ATOM 582 N N . MET A 1 72 ? 9.269 -11.138 -10.293 1.00 97.69 72 MET A N 1
ATOM 583 C CA . MET A 1 72 ? 8.395 -10.918 -11.452 1.00 97.69 72 MET A CA 1
ATOM 584 C C . MET A 1 72 ? 8.989 -9.968 -12.493 1.00 97.69 72 MET A C 1
ATOM 586 O O . MET A 1 72 ? 8.549 -9.974 -13.641 1.00 97.69 72 MET A O 1
ATOM 590 N N . CYS A 1 73 ? 9.944 -9.125 -12.106 1.00 97.38 73 CYS A N 1
ATOM 591 C CA . CYS A 1 73 ? 10.445 -8.041 -12.940 1.00 97.38 73 CYS A CA 1
ATOM 592 C C . CYS A 1 73 ? 11.966 -8.129 -13.139 1.00 97.38 73 CYS A C 1
ATOM 594 O O . CYS A 1 73 ? 12.676 -8.617 -12.260 1.00 97.38 73 CYS A O 1
ATOM 596 N N . PRO A 1 74 ? 12.496 -7.587 -14.252 1.00 98.31 74 PRO A N 1
ATOM 597 C CA . PRO A 1 74 ? 13.925 -7.322 -14.380 1.00 98.31 74 PRO A CA 1
ATOM 598 C C . PRO A 1 74 ? 14.433 -6.412 -13.246 1.00 98.31 74 PRO A C 1
ATOM 600 O O . PRO A 1 74 ? 13.656 -5.580 -12.762 1.00 98.31 74 PRO A O 1
ATOM 603 N N . PRO A 1 75 ? 15.723 -6.495 -12.861 1.00 98.25 75 PRO A N 1
ATOM 604 C CA . PRO A 1 75 ? 16.264 -5.781 -11.699 1.00 98.25 75 PRO A CA 1
ATOM 605 C C . PRO A 1 75 ? 15.966 -4.276 -11.675 1.00 98.25 75 PRO A C 1
ATOM 607 O O . PRO A 1 75 ? 15.547 -3.746 -10.648 1.00 98.25 75 PRO A O 1
ATOM 610 N N . GLU A 1 76 ? 16.107 -3.592 -12.814 1.00 98.00 76 GLU A N 1
ATOM 611 C CA . GLU A 1 76 ? 15.843 -2.151 -12.924 1.00 98.00 76 GLU A CA 1
ATOM 612 C C . GLU A 1 76 ? 14.374 -1.808 -12.643 1.00 98.00 76 GLU A C 1
ATOM 614 O O . GLU A 1 76 ? 14.072 -0.891 -11.880 1.00 98.00 76 GLU A O 1
ATOM 619 N N . ALA A 1 77 ? 13.441 -2.581 -13.203 1.00 97.50 77 ALA A N 1
ATOM 620 C CA . ALA A 1 77 ? 12.016 -2.366 -12.983 1.00 97.50 77 ALA A CA 1
ATOM 621 C C . ALA A 1 77 ? 11.606 -2.730 -11.548 1.00 97.50 77 ALA A C 1
ATOM 623 O O . ALA A 1 77 ? 10.845 -1.989 -10.923 1.00 97.50 77 ALA A O 1
ATOM 624 N N . ALA A 1 78 ? 12.143 -3.823 -10.995 1.00 98.56 78 ALA A N 1
ATOM 625 C CA . ALA A 1 78 ? 11.906 -4.216 -9.608 1.00 98.56 78 ALA A CA 1
ATOM 626 C C . ALA A 1 78 ? 12.336 -3.109 -8.631 1.00 98.56 78 ALA A C 1
ATOM 628 O O . ALA A 1 78 ? 11.560 -2.734 -7.750 1.00 98.56 78 ALA A O 1
ATOM 629 N N . ALA A 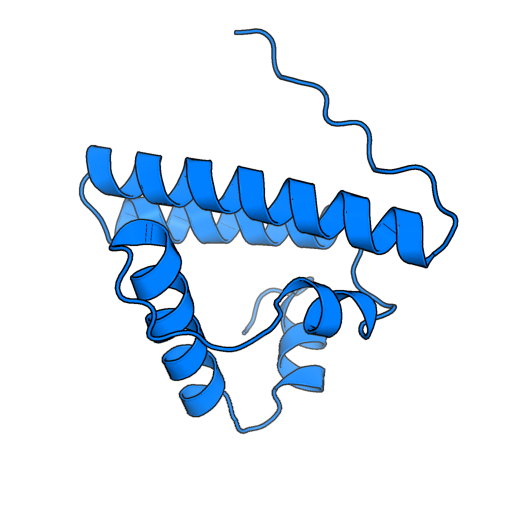1 79 ? 13.522 -2.524 -8.834 1.00 98.44 79 ALA A N 1
ATOM 630 C CA . ALA A 1 79 ? 14.027 -1.423 -8.017 1.00 98.44 79 ALA A CA 1
ATOM 631 C C . ALA A 1 79 ? 13.093 -0.199 -8.041 1.00 98.44 79 ALA A C 1
ATOM 633 O O . ALA A 1 79 ? 12.816 0.389 -6.993 1.00 98.44 79 ALA A O 1
ATOM 634 N N . LEU A 1 80 ? 12.545 0.151 -9.212 1.00 98.38 80 LEU A N 1
ATOM 635 C CA . LEU A 1 80 ? 11.591 1.256 -9.341 1.00 98.38 80 LEU A CA 1
ATOM 636 C C . LEU A 1 80 ? 10.285 0.991 -8.576 1.00 98.38 80 LEU A C 1
ATOM 638 O O . LEU A 1 80 ? 9.811 1.866 -7.848 1.00 98.38 80 LEU A O 1
ATOM 642 N N . PHE A 1 81 ? 9.714 -0.208 -8.708 1.00 98.50 81 PHE A N 1
ATOM 643 C CA . PHE A 1 81 ? 8.506 -0.596 -7.973 1.00 98.50 81 PHE A CA 1
ATOM 644 C C . PHE A 1 81 ? 8.722 -0.560 -6.461 1.00 98.50 81 PHE A C 1
ATOM 646 O O . PHE A 1 81 ? 7.890 -0.022 -5.728 1.00 98.50 81 PHE A O 1
ATOM 653 N N . VAL A 1 82 ? 9.847 -1.102 -5.997 1.00 98.62 82 VAL A N 1
ATOM 654 C CA . VAL A 1 82 ? 10.217 -1.130 -4.581 1.00 98.62 82 VAL A CA 1
ATOM 655 C C . VAL A 1 82 ? 10.331 0.285 -4.023 1.00 98.62 82 VAL A C 1
ATOM 657 O O . VAL A 1 82 ? 9.623 0.606 -3.068 1.00 98.62 82 VAL A O 1
ATOM 660 N N . ALA A 1 83 ? 11.113 1.159 -4.661 1.00 98.50 83 ALA A N 1
ATOM 661 C CA . ALA A 1 83 ? 11.283 2.538 -4.208 1.00 98.50 83 ALA A CA 1
ATOM 662 C C . ALA A 1 83 ? 9.939 3.287 -4.137 1.00 98.50 83 ALA A C 1
ATOM 664 O O . ALA A 1 83 ? 9.648 3.982 -3.162 1.00 98.50 83 ALA A O 1
ATOM 665 N N . LYS A 1 84 ? 9.063 3.108 -5.137 1.00 98.50 84 LYS A N 1
ATOM 666 C CA . LYS A 1 84 ? 7.721 3.709 -5.114 1.00 98.50 84 LYS A CA 1
ATOM 667 C C . LYS A 1 84 ? 6.843 3.138 -4.003 1.00 98.50 84 LYS A C 1
ATOM 669 O O . LYS A 1 84 ? 6.141 3.906 -3.347 1.00 98.50 84 LYS A O 1
ATOM 674 N N . SER A 1 85 ? 6.893 1.829 -3.765 1.00 98.50 85 SER A N 1
ATOM 675 C CA . SER A 1 85 ? 6.133 1.182 -2.691 1.00 98.50 85 SER A CA 1
ATOM 676 C C . SER A 1 85 ? 6.526 1.714 -1.309 1.00 98.50 85 SER A C 1
ATOM 678 O O . SER A 1 85 ? 5.644 1.997 -0.499 1.00 98.50 85 SER A O 1
ATOM 680 N N . GLU A 1 86 ? 7.820 1.949 -1.075 1.00 98.44 86 GLU A N 1
ATOM 681 C CA . GLU A 1 86 ? 8.355 2.499 0.175 1.00 98.44 86 GLU A CA 1
ATOM 682 C C . GLU A 1 86 ? 7.885 3.945 0.389 1.00 98.44 86 GLU A C 1
ATOM 684 O O . GLU A 1 86 ? 7.375 4.274 1.461 1.00 98.44 86 GLU A O 1
ATOM 689 N N . MET A 1 87 ? 7.946 4.789 -0.649 1.00 98.31 87 MET A N 1
ATOM 690 C CA . MET A 1 87 ? 7.427 6.164 -0.593 1.00 98.31 87 MET A CA 1
ATOM 691 C C . MET A 1 87 ? 5.923 6.211 -0.282 1.00 98.31 87 MET A C 1
ATOM 693 O O . MET A 1 87 ? 5.474 7.011 0.541 1.00 98.31 87 MET A O 1
ATOM 697 N N . ILE A 1 88 ? 5.129 5.355 -0.934 1.00 98.31 88 ILE A N 1
ATOM 698 C CA . ILE A 1 88 ? 3.678 5.281 -0.716 1.00 98.31 88 ILE A CA 1
ATOM 699 C C . ILE A 1 88 ? 3.380 4.791 0.704 1.00 98.31 88 ILE A C 1
ATOM 701 O O . ILE A 1 88 ? 2.564 5.396 1.399 1.00 98.31 88 ILE A O 1
ATOM 705 N N . ALA A 1 89 ? 4.055 3.732 1.157 1.00 97.94 89 ALA A N 1
ATOM 706 C CA . ALA A 1 89 ? 3.896 3.198 2.505 1.00 97.94 89 ALA A CA 1
ATOM 707 C C . ALA A 1 89 ? 4.267 4.234 3.572 1.00 97.94 89 ALA A C 1
ATOM 709 O O . ALA A 1 89 ? 3.570 4.346 4.579 1.00 97.94 89 ALA A O 1
ATOM 710 N N . GLN A 1 90 ? 5.325 5.020 3.353 1.00 97.19 90 GLN A N 1
ATOM 711 C CA . GLN A 1 90 ? 5.673 6.132 4.230 1.00 97.19 90 GLN A CA 1
ATOM 712 C C . GLN A 1 90 ? 4.533 7.156 4.265 1.00 97.19 90 GLN A C 1
ATOM 714 O O . GLN A 1 90 ? 4.002 7.438 5.334 1.00 97.19 90 GLN A O 1
ATOM 719 N N . SER A 1 91 ? 4.080 7.652 3.111 1.00 97.06 91 SER A N 1
ATOM 720 C CA . SER A 1 91 ? 2.985 8.628 3.052 1.00 97.06 91 SER A CA 1
ATOM 721 C C . SER A 1 91 ? 1.729 8.143 3.790 1.00 97.06 91 SER A C 1
ATOM 723 O O . SER A 1 91 ? 1.189 8.879 4.617 1.00 97.06 91 SER A O 1
ATOM 725 N N . LEU A 1 92 ? 1.310 6.893 3.559 1.00 97.56 92 LEU A N 1
ATOM 726 C CA . LEU A 1 92 ? 0.159 6.279 4.227 1.00 97.56 92 LEU A CA 1
ATOM 727 C C . LEU A 1 92 ? 0.338 6.208 5.746 1.00 97.56 92 LEU A C 1
ATOM 729 O O . LEU A 1 92 ? -0.579 6.579 6.474 1.00 97.56 92 LEU A O 1
ATOM 733 N N . GLN A 1 93 ? 1.505 5.779 6.231 1.00 96.56 93 GLN A N 1
ATOM 734 C CA . GLN A 1 93 ? 1.783 5.705 7.668 1.00 96.56 93 GLN A CA 1
ATOM 735 C C . GLN A 1 93 ? 1.699 7.073 8.346 1.00 96.56 93 GLN A C 1
ATOM 737 O O . GLN A 1 93 ? 1.060 7.196 9.388 1.00 96.56 93 GLN A O 1
ATOM 742 N N . TYR A 1 94 ? 2.282 8.108 7.737 1.00 95.56 94 TYR A N 1
ATOM 743 C CA . TYR A 1 94 ? 2.213 9.471 8.266 1.00 95.56 94 TYR A CA 1
ATOM 744 C C . TYR A 1 94 ? 0.771 9.991 8.296 1.00 95.56 94 TYR A C 1
ATOM 746 O O . TYR A 1 94 ? 0.336 10.545 9.303 1.00 95.56 94 TYR A O 1
ATOM 754 N N . GLY A 1 95 ? 0.006 9.785 7.219 1.00 95.56 95 GLY A N 1
ATOM 755 C CA . GLY A 1 95 ? -1.391 10.218 7.153 1.00 95.56 95 GLY A CA 1
ATOM 756 C C . GLY A 1 95 ? -2.310 9.478 8.129 1.00 95.56 95 GLY A C 1
ATOM 757 O O . GLY A 1 95 ? -3.190 10.095 8.731 1.00 95.56 95 GLY A O 1
ATOM 758 N N . ILE A 1 96 ? -2.088 8.176 8.338 1.00 96.00 96 ILE A N 1
ATOM 759 C CA . ILE A 1 96 ? -2.805 7.391 9.350 1.00 96.00 96 ILE A CA 1
ATOM 760 C C . ILE A 1 96 ? -2.487 7.905 10.753 1.00 96.00 96 ILE A C 1
ATOM 762 O O . ILE A 1 96 ? -3.423 8.190 11.498 1.00 96.00 96 ILE A O 1
ATOM 766 N N . ALA A 1 97 ? -1.206 8.068 11.096 1.00 93.94 97 ALA A N 1
ATOM 767 C CA . ALA A 1 97 ? -0.798 8.559 12.411 1.00 93.94 97 ALA A CA 1
ATOM 768 C C . ALA A 1 97 ? -1.400 9.943 12.696 1.00 93.94 97 ALA A C 1
ATOM 770 O O . ALA A 1 97 ? -2.044 10.142 13.723 1.00 93.94 97 ALA A O 1
ATOM 771 N N . ALA A 1 98 ? -1.317 10.862 11.728 1.00 93.56 98 ALA A N 1
ATOM 772 C CA . ALA A 1 98 ? -1.917 12.189 11.843 1.00 93.56 98 ALA A CA 1
ATOM 773 C C . ALA A 1 98 ? -3.440 12.131 12.060 1.00 93.56 98 ALA A C 1
ATOM 775 O O . ALA A 1 98 ? -3.968 12.840 12.912 1.00 93.56 98 ALA A O 1
ATOM 776 N N . THR A 1 99 ? -4.147 11.252 11.340 1.00 93.75 99 THR A N 1
ATOM 777 C CA . THR A 1 99 ? -5.602 11.065 11.503 1.00 93.75 99 THR A CA 1
ATOM 778 C C . THR A 1 99 ? -5.961 10.524 12.891 1.00 93.75 99 THR A C 1
ATOM 780 O O . THR A 1 99 ? -7.041 10.809 13.401 1.00 93.75 99 THR A O 1
ATOM 783 N N . ARG A 1 100 ? -5.061 9.754 13.510 1.00 93.50 100 ARG A N 1
ATOM 784 C CA . ARG A 1 100 ? -5.238 9.176 14.848 1.00 93.50 100 ARG A CA 1
ATOM 785 C C . ARG A 1 100 ? -4.736 10.078 15.982 1.00 93.50 100 ARG A C 1
ATOM 787 O O . ARG A 1 100 ? -4.934 9.736 17.141 1.00 93.50 100 ARG A O 1
ATOM 794 N N . GLY A 1 101 ? -4.110 11.217 15.675 1.00 91.75 101 GLY A N 1
ATOM 795 C CA . GLY A 1 101 ? -3.449 12.059 16.681 1.00 91.75 101 GLY A CA 1
ATOM 796 C C . GLY A 1 101 ? -2.183 11.422 17.271 1.00 91.75 101 GLY A C 1
ATOM 797 O O . GLY A 1 101 ? -1.768 11.774 18.371 1.00 91.75 101 GLY A O 1
ATOM 798 N N . GLU A 1 102 ? -1.583 10.474 16.553 1.00 89.50 102 GLU A N 1
ATOM 799 C CA . GLU A 1 102 ? -0.377 9.746 16.941 1.00 89.50 102 GLU A CA 1
ATOM 800 C C . GLU A 1 102 ? 0.870 10.399 16.325 1.00 89.50 102 GLU A C 1
ATOM 802 O O . GLU A 1 102 ? 0.812 11.047 15.274 1.00 89.50 102 GLU A O 1
ATOM 807 N N . LEU A 1 103 ? 2.030 10.190 16.952 1.00 80.88 103 LEU A N 1
ATOM 808 C CA . LEU A 1 103 ? 3.305 10.529 16.323 1.00 80.88 103 LEU A CA 1
ATOM 809 C C . LEU A 1 103 ? 3.575 9.556 15.164 1.00 80.88 103 LEU A C 1
ATOM 811 O O . LEU A 1 103 ? 3.405 8.345 15.334 1.00 80.88 103 LEU A O 1
ATOM 815 N N . PRO A 1 104 ? 4.003 10.047 13.988 1.00 75.19 104 PRO A N 1
ATOM 816 C CA . PRO A 1 104 ? 4.334 9.172 12.874 1.00 75.19 104 PRO A CA 1
ATOM 817 C C . PRO A 1 104 ? 5.531 8.279 13.230 1.00 75.19 104 PRO A C 1
ATOM 819 O O . PRO A 1 104 ? 6.415 8.708 13.978 1.00 75.19 104 PRO A O 1
ATOM 822 N N . PRO A 1 105 ? 5.598 7.052 12.684 1.00 75.12 105 PRO A N 1
ATOM 823 C CA . PRO A 1 105 ? 6.722 6.164 12.939 1.00 75.12 105 PRO A CA 1
ATOM 824 C C . PRO A 1 105 ? 8.032 6.824 12.494 1.00 75.12 105 PRO A C 1
ATOM 826 O O . PRO A 1 105 ? 8.110 7.420 11.415 1.00 75.12 105 PRO A O 1
ATOM 829 N N . HIS A 1 106 ? 9.070 6.719 13.328 1.00 65.19 106 HIS A N 1
ATOM 830 C CA . HIS A 1 106 ? 10.397 7.211 12.981 1.00 65.19 106 HIS A CA 1
ATOM 831 C C . HIS A 1 106 ? 10.927 6.417 11.787 1.00 65.19 106 HIS A C 1
ATOM 833 O O . HIS A 1 106 ? 11.212 5.226 11.892 1.00 65.19 106 HIS A O 1
ATOM 839 N N . THR A 1 107 ? 11.069 7.083 10.642 1.00 56.59 107 THR A N 1
ATOM 840 C CA . THR A 1 107 ? 11.855 6.525 9.543 1.00 56.59 107 THR A CA 1
ATOM 841 C C . THR A 1 107 ? 13.322 6.749 9.895 1.00 56.59 107 THR A C 1
ATOM 843 O O . THR A 1 107 ? 13.849 7.837 9.664 1.00 56.59 107 THR A O 1
ATOM 846 N N . GLU A 1 108 ? 13.989 5.758 10.485 1.00 48.78 108 GLU A N 1
ATOM 847 C CA . GLU A 1 108 ? 15.451 5.734 10.451 1.00 48.78 108 GLU A CA 1
ATOM 848 C C . GLU A 1 108 ? 15.838 5.605 8.976 1.00 48.78 108 GLU A C 1
ATOM 850 O O . GLU A 1 108 ? 15.669 4.557 8.352 1.00 48.78 108 GLU A O 1
ATOM 855 N N . ARG A 1 109 ? 16.273 6.711 8.363 1.00 44.75 109 ARG A N 1
ATOM 856 C CA . ARG A 1 109 ? 16.957 6.629 7.076 1.00 44.75 109 ARG A CA 1
ATOM 857 C C . ARG A 1 109 ? 18.226 5.840 7.351 1.00 44.75 109 ARG A C 1
ATOM 859 O O . ARG A 1 109 ? 19.108 6.354 8.033 1.00 44.75 109 ARG A O 1
ATOM 866 N N . ALA A 1 110 ? 18.302 4.614 6.840 1.00 38.41 110 ALA A N 1
ATOM 867 C CA . ALA A 1 110 ? 19.569 3.916 6.730 1.00 38.41 110 ALA A CA 1
ATOM 868 C C . ALA A 1 110 ? 20.508 4.840 5.947 1.00 38.41 110 ALA A C 1
ATOM 870 O O . ALA A 1 110 ? 20.323 5.069 4.752 1.00 38.41 110 ALA A O 1
ATOM 871 N N . VAL A 1 111 ? 21.440 5.463 6.664 1.00 36.22 111 VAL A N 1
ATOM 872 C CA . VAL A 1 111 ? 22.566 6.156 6.058 1.00 36.22 111 VAL A CA 1
ATOM 873 C C . VAL A 1 111 ? 23.418 5.044 5.457 1.00 36.22 111 VAL A C 1
ATOM 875 O O . VAL A 1 111 ? 23.922 4.182 6.177 1.00 36.22 111 VAL A O 1
ATOM 878 N N . SER A 1 112 ? 23.488 5.000 4.134 1.00 37.56 112 SER A N 1
ATOM 879 C CA . SER A 1 112 ? 24.445 4.198 3.372 1.00 37.56 112 SER A CA 1
ATOM 880 C C . SER A 1 112 ? 25.094 5.106 2.349 1.00 37.56 112 SER A C 1
ATOM 882 O O . SER A 1 112 ? 24.348 5.907 1.740 1.00 37.56 112 SER A O 1
#

Secondary structure (DSSP, 8-state):
---TTTHHHHHHHHTTTHHHHHHHHHHHHHHHHH------S-HHHHHHT-TT--HHHHHHHHHHHHHHHHHHS-HHHHHHHHHHHHHHHHHHHHHHHHHHTPPPP-------